Protein AF-A0A1A8UMU4-F1 (afdb_monomer_lite)

Organism: Nothobranchius furzeri (NCBI:txid105023)

InterPro domains:
  IPR001199 Cytochrome b5-like heme/steroid binding domain [PF00173] (12-40)
  IPR036400 Cytochrome b5-like heme/steroid binding domain superfamily [G3DSA:3.10.120.10] (1-50)
  IPR036400 Cytochrome b5-like heme/steroid binding domain superfamily [SSF55856] (5-49)
  IPR052320 Cytochrome b5 domain-containing [PTHR21281] (1-52)

Sequence (53 aa):
MDRTRTRTRYFTPSEVAAHNTTSDLWVSFLGKVFDLSPLVACFQGDPLLLPIP

Secondary structure (DSSP, 8-state):
-----PPPPP--HHHHHT-EETTEEEEEETTEEEE-HHHHHHTTT-GGGSPP-

Structure (mmCIF, N/CA/C/O backbone):
data_AF-A0A1A8UMU4-F1
#
_entry.id   AF-A0A1A8UMU4-F1
#
loop_
_atom_site.group_PDB
_atom_site.id
_atom_site.type_symbol
_atom_site.label_atom_id
_atom_site.label_alt_id
_atom_site.label_comp_id
_atom_site.label_asym_id
_atom_site.label_entity_id
_atom_site.label_seq_id
_atom_site.pdbx_PDB_ins_code
_atom_site.Cartn_x
_atom_site.Cartn_y
_atom_site.Cartn_z
_atom_site.occupancy
_atom_site.B_iso_or_equiv
_atom_site.auth_seq_id
_atom_site.auth_comp_id
_atom_site.auth_asym_id
_atom_site.auth_atom_id
_atom_site.pdbx_PDB_model_num
ATOM 1 N N . MET A 1 1 ? -9.817 30.839 -6.725 1.00 45.78 1 MET A N 1
ATOM 2 C CA . MET A 1 1 ? -9.248 29.476 -6.737 1.00 45.78 1 MET A CA 1
ATOM 3 C C . MET A 1 1 ? -10.221 28.547 -6.035 1.00 45.78 1 MET A C 1
ATOM 5 O O . MET A 1 1 ? -10.474 28.733 -4.850 1.00 45.78 1 MET A O 1
ATOM 9 N N . ASP A 1 2 ? -10.827 27.637 -6.791 1.00 46.25 2 ASP A N 1
ATOM 10 C CA . ASP A 1 2 ? -11.844 26.697 -6.319 1.00 46.25 2 ASP A CA 1
ATOM 11 C C . ASP A 1 2 ? -11.222 25.651 -5.378 1.00 46.25 2 ASP A C 1
ATOM 13 O O . ASP A 1 2 ? -10.276 24.954 -5.741 1.00 46.25 2 ASP A O 1
ATOM 17 N N . ARG A 1 3 ? -11.715 25.583 -4.138 1.00 60.31 3 ARG A N 1
ATOM 18 C CA . ARG A 1 3 ? -11.353 24.547 -3.164 1.00 60.31 3 ARG A CA 1
ATOM 19 C C . ARG A 1 3 ? -12.485 23.529 -3.178 1.00 60.31 3 ARG A C 1
ATOM 21 O O . ARG A 1 3 ? -13.329 23.543 -2.281 1.00 60.31 3 ARG A O 1
ATOM 28 N N . THR A 1 4 ? -12.512 22.642 -4.170 1.00 59.34 4 THR A N 1
ATOM 29 C CA . THR A 1 4 ? -13.398 21.475 -4.131 1.00 59.34 4 THR A CA 1
ATOM 30 C C . THR A 1 4 ? -13.007 20.629 -2.925 1.00 59.34 4 THR A C 1
ATOM 32 O O . THR A 1 4 ? -12.013 19.904 -2.940 1.00 59.34 4 THR A O 1
ATOM 35 N N . ARG A 1 5 ? -13.761 20.765 -1.833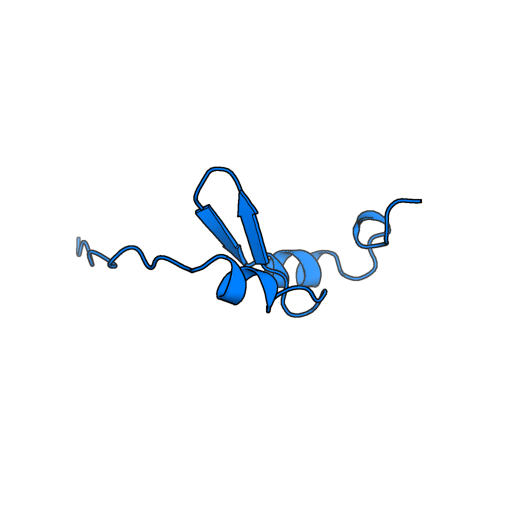 1.00 62.06 5 ARG A N 1
ATOM 36 C CA . ARG A 1 5 ? -13.636 19.946 -0.630 1.00 62.06 5 ARG A CA 1
ATOM 37 C C . ARG A 1 5 ? -14.043 18.520 -0.996 1.00 62.06 5 ARG A C 1
ATOM 39 O O . ARG A 1 5 ? -15.209 18.151 -0.873 1.00 62.06 5 ARG A O 1
ATOM 46 N N . THR A 1 6 ? -13.093 17.723 -1.470 1.00 68.56 6 THR A N 1
ATOM 47 C CA . THR A 1 6 ? -13.286 16.286 -1.630 1.00 68.56 6 THR A CA 1
ATOM 48 C C . THR A 1 6 ? -13.505 15.703 -0.239 1.00 68.56 6 THR A C 1
ATOM 50 O O . THR A 1 6 ? -12.702 15.887 0.677 1.00 68.56 6 THR A O 1
ATOM 53 N N . ARG A 1 7 ? -14.664 15.073 -0.025 1.00 78.12 7 ARG A N 1
ATOM 54 C CA . ARG A 1 7 ? -14.895 14.314 1.205 1.00 78.12 7 ARG A CA 1
ATOM 55 C C . ARG A 1 7 ? -13.840 13.216 1.273 1.00 78.12 7 ARG A C 1
ATOM 57 O O . ARG A 1 7 ? -13.704 12.447 0.325 1.00 78.12 7 ARG A O 1
ATOM 64 N N . THR A 1 8 ? -13.125 13.142 2.391 1.00 81.88 8 THR A N 1
ATOM 65 C CA . THR A 1 8 ? -12.228 12.023 2.671 1.00 81.88 8 THR A CA 1
ATOM 66 C C . THR A 1 8 ? -13.043 10.737 2.640 1.00 81.88 8 THR A C 1
ATOM 68 O O . THR A 1 8 ? -14.005 10.593 3.396 1.00 81.88 8 THR A O 1
ATOM 71 N N . ARG A 1 9 ? -12.690 9.828 1.732 1.00 89.44 9 ARG A N 1
ATOM 72 C CA . ARG A 1 9 ? -13.284 8.495 1.673 1.00 89.44 9 ARG A CA 1
ATOM 73 C C . ARG A 1 9 ? -12.562 7.605 2.681 1.00 89.44 9 ARG A C 1
ATOM 75 O O . ARG A 1 9 ? -11.335 7.611 2.734 1.00 89.44 9 ARG A O 1
ATOM 82 N N . TYR A 1 10 ? -13.333 6.884 3.483 1.00 93.94 10 TYR A N 1
ATOM 83 C CA . TYR A 1 10 ? -12.830 5.866 4.401 1.00 93.94 10 TYR A CA 1
ATOM 84 C C . TYR A 1 10 ? -13.077 4.488 3.795 1.00 93.94 10 TYR A C 1
ATOM 86 O O . TYR A 1 10 ? -14.037 4.314 3.044 1.00 93.94 10 TYR A O 1
ATOM 94 N N . PHE A 1 11 ? -12.211 3.540 4.134 1.00 96.12 11 PHE A N 1
ATOM 95 C CA . PHE A 1 11 ? -12.277 2.162 3.666 1.00 96.12 11 PHE A CA 1
ATOM 96 C C . PHE A 1 11 ? -12.223 1.228 4.867 1.00 96.12 11 PHE A C 1
ATOM 98 O O . PHE A 1 11 ? -11.518 1.487 5.846 1.00 96.12 11 PHE A O 1
ATOM 105 N N . THR A 1 12 ? -12.977 0.145 4.790 1.00 96.88 12 THR A N 1
ATOM 106 C CA . THR A 1 12 ? -12.917 -0.955 5.746 1.00 96.88 12 THR A CA 1
ATOM 107 C C . THR A 1 12 ? -11.691 -1.833 5.477 1.00 96.88 12 THR A C 1
ATOM 109 O O . THR A 1 12 ? -11.216 -1.900 4.340 1.00 96.88 12 THR A O 1
ATOM 112 N N . PRO A 1 13 ? -11.185 -2.566 6.485 1.00 96.81 13 PRO A N 1
ATOM 113 C CA . PRO A 1 13 ? -10.086 -3.506 6.274 1.00 96.81 13 PRO A CA 1
ATOM 114 C C . PRO A 1 13 ? -10.386 -4.560 5.200 1.00 96.81 13 PRO A C 1
ATOM 116 O O . PRO A 1 13 ? -9.503 -4.903 4.423 1.00 96.81 13 PRO A O 1
ATOM 119 N N . SER A 1 14 ? -11.631 -5.042 5.124 1.00 97.94 14 SER A N 1
ATOM 120 C CA . SER A 1 14 ? -12.059 -6.026 4.124 1.00 97.94 14 SER A CA 1
ATOM 121 C C . SER A 1 14 ? -12.053 -5.478 2.700 1.00 97.94 14 SER A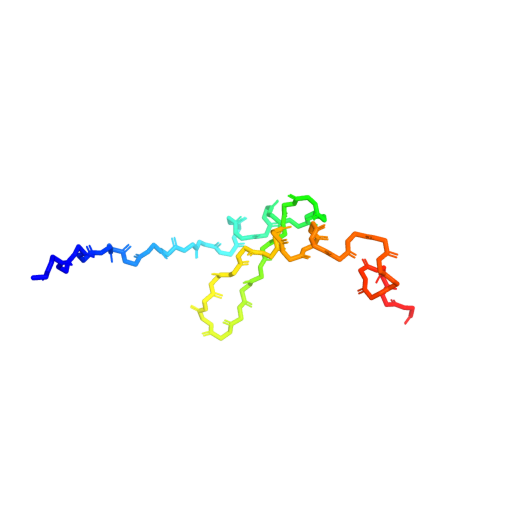 C 1
ATOM 123 O O . SER A 1 14 ? -11.690 -6.206 1.785 1.00 97.94 14 SER A O 1
ATOM 125 N N . GLU A 1 15 ? -12.427 -4.208 2.510 1.00 98.00 15 GLU A N 1
ATOM 126 C CA . GLU A 1 15 ? -12.336 -3.561 1.196 1.00 98.00 15 GLU A CA 1
ATOM 127 C C . GLU A 1 15 ? -10.876 -3.454 0.761 1.00 98.00 15 GLU A C 1
ATOM 129 O O . GLU A 1 15 ? -10.546 -3.872 -0.339 1.00 98.00 15 GLU A O 1
ATOM 134 N N . VAL A 1 16 ? -9.982 -2.980 1.636 1.00 97.75 16 VAL A N 1
ATOM 135 C CA . VAL A 1 16 ? -8.551 -2.854 1.305 1.00 97.75 16 VAL A CA 1
ATOM 136 C C . VAL A 1 16 ? -7.923 -4.222 1.019 1.00 97.75 16 VAL A C 1
ATOM 138 O O . VAL A 1 16 ? -7.171 -4.357 0.061 1.00 97.75 16 VAL A O 1
ATOM 141 N N . ALA A 1 17 ? -8.258 -5.249 1.804 1.00 97.31 17 ALA A N 1
ATOM 142 C CA . ALA A 1 17 ? -7.707 -6.596 1.648 1.00 97.31 17 ALA A CA 1
ATOM 143 C C . ALA A 1 17 ? -8.109 -7.295 0.336 1.00 97.31 17 ALA A C 1
ATOM 145 O O . ALA A 1 17 ? -7.435 -8.245 -0.064 1.00 97.31 17 ALA A O 1
ATOM 146 N N . ALA A 1 18 ? -9.181 -6.848 -0.328 1.00 98.31 18 ALA A N 1
ATOM 147 C CA . ALA A 1 18 ? -9.576 -7.366 -1.637 1.00 98.31 18 ALA A CA 1
ATOM 148 C C . ALA A 1 18 ? -8.609 -6.949 -2.765 1.00 98.31 18 ALA A C 1
ATOM 150 O O . ALA A 1 18 ? -8.523 -7.647 -3.772 1.00 98.31 18 ALA A O 1
ATOM 151 N N . HIS A 1 19 ? -7.857 -5.861 -2.580 1.00 97.62 19 HIS A N 1
ATOM 152 C CA . HIS A 1 19 ? -6.906 -5.314 -3.551 1.00 97.62 19 HIS A CA 1
ATOM 153 C C . HIS A 1 19 ? -5.478 -5.788 -3.231 1.00 97.62 19 HIS A C 1
ATOM 155 O O . HIS A 1 19 ? -4.650 -5.042 -2.702 1.00 97.62 19 HIS A O 1
ATOM 161 N N . ASN A 1 20 ? -5.205 -7.070 -3.481 1.00 95.69 20 ASN A N 1
ATOM 162 C CA . ASN A 1 20 ? -3.976 -7.753 -3.058 1.00 95.69 20 ASN A CA 1
ATOM 163 C C . ASN A 1 20 ? -3.179 -8.391 -4.211 1.00 95.69 20 ASN A C 1
ATOM 165 O O . ASN A 1 20 ? -2.403 -9.323 -3.990 1.00 95.69 20 ASN A O 1
ATOM 169 N N . THR A 1 21 ? -3.362 -7.903 -5.439 1.00 93.75 21 THR A N 1
ATOM 170 C CA . THR A 1 21 ? -2.672 -8.421 -6.632 1.00 93.75 21 THR A CA 1
ATOM 171 C C . THR A 1 21 ? -1.724 -7.374 -7.204 1.00 93.75 21 THR A C 1
ATOM 173 O O . THR A 1 21 ? -1.897 -6.189 -6.965 1.00 93.75 21 THR A O 1
ATOM 176 N N . THR A 1 22 ? -0.732 -7.767 -8.003 1.00 90.94 22 THR A N 1
ATOM 177 C CA . THR A 1 22 ? 0.207 -6.805 -8.616 1.00 90.94 22 THR A CA 1
ATOM 178 C C . THR A 1 22 ? -0.475 -5.806 -9.555 1.00 90.94 22 THR A C 1
ATOM 180 O O . THR A 1 22 ? -0.011 -4.678 -9.689 1.00 90.94 22 THR A O 1
ATOM 183 N N . SER A 1 23 ? -1.584 -6.190 -10.187 1.00 91.88 23 SER A N 1
ATOM 184 C CA . SER A 1 23 ? -2.390 -5.308 -11.041 1.00 91.88 23 SER A CA 1
ATOM 185 C C . SER A 1 23 ? -3.372 -4.415 -10.277 1.00 91.88 23 SER A C 1
ATOM 187 O O . SER A 1 23 ? -3.898 -3.475 -10.863 1.00 91.88 23 SER A O 1
ATOM 189 N N . ASP A 1 24 ? -3.646 -4.734 -9.012 1.00 96.62 24 ASP A N 1
ATOM 190 C CA . ASP A 1 24 ? -4.621 -4.056 -8.156 1.00 96.62 24 ASP A CA 1
ATOM 191 C C . ASP A 1 24 ? -4.157 -4.180 -6.698 1.00 96.62 24 ASP A C 1
ATOM 193 O O . ASP A 1 24 ? -4.535 -5.119 -5.985 1.00 96.62 24 ASP A O 1
ATOM 197 N N . LEU A 1 25 ? -3.227 -3.297 -6.315 1.00 96.19 25 LEU A N 1
ATOM 198 C CA . LEU A 1 25 ? -2.450 -3.390 -5.078 1.00 96.19 25 LEU A CA 1
ATOM 199 C C . LEU A 1 25 ? -2.732 -2.205 -4.168 1.00 96.19 25 LEU A C 1
ATOM 201 O O . LEU A 1 25 ? -2.260 -1.094 -4.428 1.00 96.19 25 LEU A O 1
ATOM 205 N N . TRP A 1 26 ? -3.443 -2.437 -3.068 1.00 97.88 26 TRP A N 1
ATOM 206 C CA . TRP A 1 26 ? -3.666 -1.413 -2.054 1.00 97.88 26 TRP A CA 1
ATOM 207 C C . TRP A 1 26 ? -2.942 -1.733 -0.754 1.00 97.88 26 TRP A C 1
ATOM 20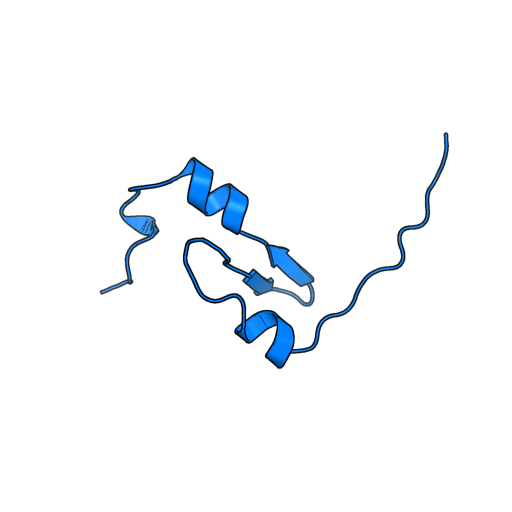9 O O . TRP A 1 26 ? -2.841 -2.880 -0.322 1.00 97.88 26 TRP A O 1
ATOM 219 N N . VAL A 1 27 ? -2.465 -0.682 -0.089 1.00 97.3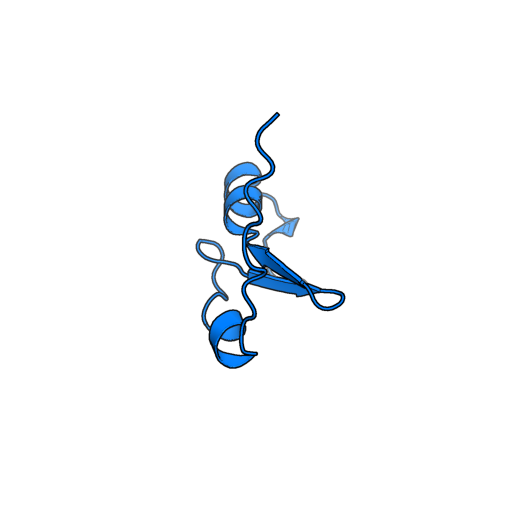1 27 VAL A N 1
ATOM 220 C CA . VAL A 1 27 ? -1.802 -0.785 1.213 1.00 97.31 27 VAL A CA 1
ATOM 221 C C . VAL A 1 27 ? -2.386 0.241 2.171 1.00 97.31 27 VAL A C 1
ATOM 223 O O . VAL A 1 27 ? -2.474 1.430 1.861 1.00 97.31 27 VAL A O 1
ATOM 226 N N . SER A 1 28 ? -2.746 -0.208 3.374 1.00 97.12 28 SER A N 1
ATOM 227 C CA . SER A 1 28 ? -3.034 0.687 4.492 1.00 97.12 28 SER A CA 1
ATOM 228 C C . SER A 1 28 ? -1.754 0.978 5.278 1.00 97.12 28 SER A C 1
ATOM 230 O O . SER A 1 28 ? -1.190 0.074 5.893 1.00 97.12 28 SER A O 1
ATOM 232 N N . PHE A 1 29 ? -1.312 2.234 5.308 1.00 96.50 29 PHE A N 1
ATOM 233 C CA . PHE A 1 29 ? -0.129 2.661 6.055 1.00 96.50 29 PHE A CA 1
ATOM 234 C C . PHE A 1 29 ? -0.405 3.980 6.782 1.00 96.50 29 PHE A C 1
ATOM 236 O O . PHE A 1 29 ? -0.891 4.941 6.186 1.00 96.50 29 PHE A O 1
ATOM 243 N N . LEU A 1 30 ? -0.128 4.017 8.092 1.00 95.56 30 LEU A N 1
ATOM 244 C CA . LEU A 1 30 ? -0.330 5.191 8.960 1.00 95.56 30 LEU A CA 1
ATOM 245 C C . LEU A 1 30 ? -1.736 5.819 8.846 1.00 95.56 30 LEU A C 1
ATOM 247 O O . LEU A 1 30 ? -1.892 7.037 8.761 1.00 95.56 30 LEU A O 1
ATOM 251 N N . GLY A 1 31 ? -2.772 4.974 8.822 1.00 92.50 31 GLY A N 1
ATOM 252 C CA . GLY A 1 31 ? -4.173 5.410 8.774 1.00 92.50 31 GLY A CA 1
ATOM 253 C C . GLY A 1 31 ? -4.645 5.928 7.411 1.00 92.50 31 GLY A C 1
ATOM 254 O O . GLY A 1 31 ? -5.728 6.504 7.325 1.00 92.50 31 GLY A O 1
ATOM 255 N N . LYS A 1 32 ? -3.857 5.737 6.347 1.00 94.25 32 LYS A N 1
ATOM 256 C CA . LYS A 1 32 ? -4.222 6.074 4.966 1.00 94.25 32 LYS A CA 1
ATOM 257 C C . LYS A 1 32 ? -4.185 4.835 4.087 1.00 94.25 32 LYS A C 1
ATOM 259 O O . LYS A 1 32 ? -3.407 3.923 4.345 1.00 94.25 32 LYS A O 1
ATOM 264 N N . VAL A 1 33 ? -5.010 4.835 3.046 1.00 96.88 33 VAL A N 1
ATOM 265 C CA . VAL A 1 33 ? -5.021 3.802 2.007 1.00 96.88 33 VAL A CA 1
ATOM 266 C C . VAL A 1 33 ? -4.348 4.368 0.766 1.00 96.88 33 VAL A C 1
ATOM 268 O O . VAL A 1 33 ? -4.672 5.480 0.343 1.00 96.88 33 VAL A O 1
ATOM 271 N N . PHE A 1 34 ? -3.407 3.612 0.215 1.00 97.00 34 PHE A N 1
ATOM 272 C CA . PHE A 1 34 ? -2.674 3.949 -0.996 1.00 97.00 34 PHE A CA 1
ATOM 273 C C . PHE A 1 34 ? -2.947 2.893 -2.056 1.00 97.00 34 PHE A C 1
ATOM 275 O O . PHE A 1 34 ? -2.758 1.709 -1.788 1.00 97.00 34 PHE A O 1
ATOM 282 N N . ASP A 1 35 ? -3.348 3.337 -3.242 1.00 97.38 35 ASP A N 1
ATOM 283 C CA . ASP A 1 35 ? -3.337 2.517 -4.450 1.00 97.38 35 ASP A CA 1
ATOM 284 C C . ASP A 1 35 ? -1.934 2.590 -5.064 1.00 97.38 35 ASP A C 1
ATOM 286 O O . ASP A 1 35 ? -1.477 3.657 -5.486 1.00 97.38 35 ASP A O 1
ATOM 290 N N . LEU A 1 36 ? -1.226 1.463 -5.047 1.00 96.88 36 LEU A N 1
ATOM 291 C CA . LEU A 1 36 ? 0.134 1.326 -5.559 1.00 96.88 36 LEU A CA 1
ATOM 292 C C . LEU A 1 36 ? 0.169 0.719 -6.964 1.00 96.88 36 LEU A C 1
ATOM 294 O O . LEU A 1 36 ? 1.252 0.602 -7.533 1.00 96.88 36 LEU A O 1
ATOM 298 N N . SER A 1 37 ? -0.974 0.381 -7.561 1.00 97.06 37 SER A N 1
ATOM 299 C CA . SER A 1 37 ? -1.044 -0.201 -8.910 1.00 97.06 37 SER A CA 1
ATOM 300 C C . SER A 1 37 ? -0.311 0.647 -9.968 1.00 97.06 37 SER A C 1
ATOM 302 O O . SER A 1 37 ? 0.444 0.080 -10.763 1.00 97.06 37 SER A O 1
ATOM 304 N N . PRO A 1 38 ? -0.396 1.999 -9.956 1.00 96.81 38 PRO A N 1
ATOM 305 C CA . PRO A 1 38 ? 0.393 2.831 -10.868 1.00 96.81 38 PRO A CA 1
ATOM 306 C C . PRO A 1 38 ? 1.905 2.711 -10.646 1.00 96.81 38 PRO A C 1
ATOM 308 O O . PRO A 1 38 ? 2.677 2.776 -11.598 1.00 96.81 38 PRO A O 1
ATOM 311 N N . LEU A 1 39 ? 2.338 2.524 -9.397 1.00 95.88 39 LEU A N 1
ATOM 312 C CA . LEU A 1 39 ? 3.748 2.334 -9.072 1.00 95.88 39 LEU A CA 1
ATOM 313 C C . LEU A 1 39 ? 4.238 0.980 -9.596 1.00 95.88 39 LEU A C 1
ATOM 315 O O . LEU A 1 39 ? 5.280 0.923 -10.237 1.00 95.88 39 LEU A O 1
ATOM 319 N N . VAL A 1 40 ? 3.463 -0.088 -9.391 1.00 95.94 40 VAL A N 1
ATOM 320 C CA . VAL A 1 40 ? 3.791 -1.424 -9.913 1.00 95.94 40 VAL A CA 1
ATOM 321 C C . VAL A 1 40 ? 3.928 -1.399 -11.438 1.00 95.94 40 VAL A C 1
ATOM 323 O O . VAL A 1 40 ? 4.883 -1.957 -11.973 1.00 95.94 40 VAL A O 1
ATOM 326 N N . ALA A 1 41 ? 3.031 -0.697 -12.137 1.00 95.62 41 ALA A N 1
ATOM 327 C CA . ALA A 1 41 ? 3.108 -0.531 -13.587 1.00 95.62 41 ALA A CA 1
ATOM 328 C C . ALA A 1 41 ? 4.400 0.177 -14.043 1.00 95.62 41 ALA A C 1
ATOM 330 O O . ALA A 1 41 ? 5.001 -0.231 -15.034 1.00 95.62 41 ALA A O 1
ATOM 331 N N . CYS A 1 42 ? 4.863 1.199 -13.314 1.00 96.88 42 CYS A N 1
ATOM 332 C CA . CYS A 1 42 ? 6.111 1.902 -13.631 1.00 96.88 42 CYS A CA 1
ATOM 333 C C . CYS A 1 42 ? 7.372 1.041 -13.447 1.00 96.88 42 CYS A C 1
ATOM 335 O O . CYS A 1 42 ? 8.371 1.291 -14.117 1.00 96.88 42 CYS A O 1
ATOM 337 N N . PHE A 1 43 ? 7.337 0.055 -12.548 1.00 95.56 43 PHE A N 1
ATOM 338 C CA . PHE A 1 43 ? 8.485 -0.785 -12.184 1.00 95.56 43 PHE A CA 1
ATOM 339 C C . PHE A 1 43 ? 8.297 -2.253 -12.589 1.00 95.56 43 PHE A C 1
ATOM 341 O O . PHE A 1 43 ? 8.871 -3.156 -11.985 1.00 95.56 43 PHE A O 1
ATOM 348 N N . GLN A 1 44 ? 7.478 -2.520 -13.606 1.00 93.94 44 GLN A N 1
ATOM 349 C CA . GLN A 1 44 ? 7.170 -3.884 -14.021 1.00 93.94 44 GLN A CA 1
ATOM 350 C C . GLN A 1 44 ? 8.449 -4.676 -14.361 1.00 93.94 44 GLN A C 1
ATOM 352 O O . GLN A 1 44 ? 9.274 -4.240 -15.1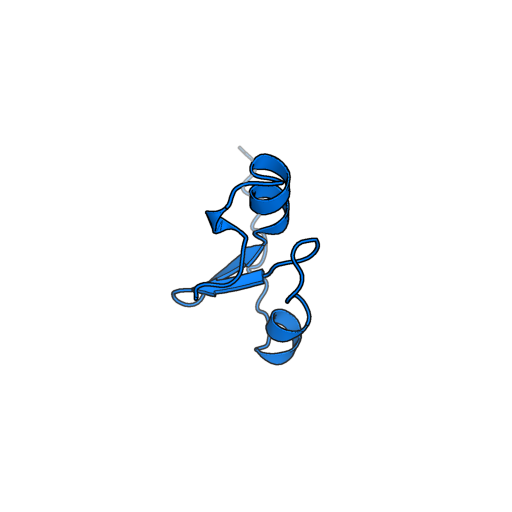61 1.00 93.94 44 GLN A O 1
ATOM 357 N N . GLY A 1 45 ? 8.591 -5.865 -13.768 1.00 90.25 45 GLY A N 1
ATOM 358 C CA . GLY A 1 45 ? 9.765 -6.728 -13.945 1.00 90.25 45 GLY A CA 1
ATOM 359 C C . GLY A 1 45 ? 10.926 -6.442 -12.987 1.00 90.25 45 GLY A C 1
ATOM 360 O O . GLY A 1 45 ? 11.917 -7.169 -13.027 1.00 90.25 45 GLY A O 1
ATOM 361 N N . ASP A 1 46 ? 10.810 -5.438 -12.112 1.00 94.62 46 ASP A N 1
ATOM 362 C CA . ASP A 1 46 ? 11.800 -5.184 -11.067 1.00 94.62 46 ASP A CA 1
ATOM 363 C C . ASP A 1 46 ? 11.825 -6.343 -10.043 1.00 94.62 46 ASP A C 1
ATOM 365 O O . ASP A 1 46 ? 10.762 -6.748 -9.552 1.00 94.62 46 ASP A O 1
ATOM 369 N N . PRO A 1 47 ? 13.007 -6.884 -9.685 1.00 93.44 47 PRO A N 1
ATOM 370 C CA . PRO A 1 47 ? 13.139 -7.937 -8.679 1.00 93.44 47 PRO A CA 1
ATOM 371 C C . PRO A 1 47 ? 12.504 -7.607 -7.323 1.00 93.44 47 PRO A C 1
ATOM 373 O O . PRO A 1 47 ? 12.101 -8.521 -6.610 1.00 93.44 47 PRO A O 1
ATOM 376 N N . LEU A 1 48 ? 12.387 -6.325 -6.962 1.00 91.81 48 LEU A N 1
ATOM 377 C CA . LEU A 1 48 ? 11.769 -5.888 -5.707 1.00 91.81 48 LEU A CA 1
ATOM 378 C C . LEU A 1 48 ? 10.245 -6.077 -5.673 1.00 91.81 48 LEU A C 1
ATOM 380 O O . LEU A 1 48 ? 9.647 -5.977 -4.605 1.00 91.81 48 LEU A O 1
ATOM 384 N N . LEU A 1 49 ? 9.612 -6.357 -6.815 1.00 91.31 49 LEU A N 1
ATOM 385 C CA . LEU A 1 49 ? 8.197 -6.735 -6.885 1.00 91.31 49 LEU A CA 1
ATOM 386 C C . LEU A 1 49 ? 7.969 -8.240 -6.685 1.00 91.31 49 LEU A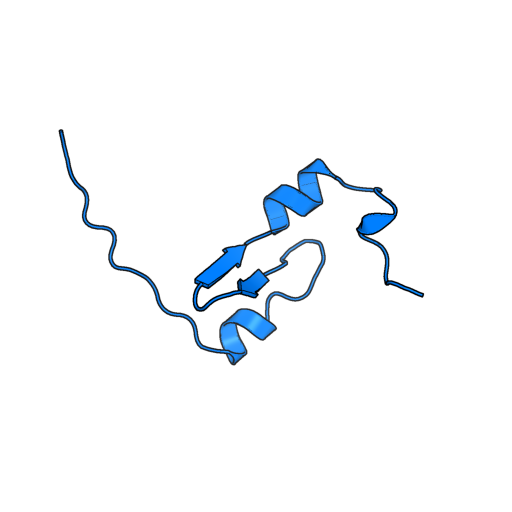 C 1
ATOM 388 O O . LEU A 1 49 ? 6.820 -8.686 -6.645 1.00 91.31 49 LEU A O 1
ATOM 392 N N . LEU A 1 50 ? 9.038 -9.033 -6.586 1.00 89.81 50 LEU A N 1
ATOM 393 C CA . LEU A 1 50 ? 8.953 -10.462 -6.305 1.00 89.81 50 LEU A CA 1
ATOM 394 C C . LEU A 1 50 ? 8.787 -10.712 -4.796 1.00 89.81 50 LEU A C 1
ATOM 396 O O . LEU A 1 50 ? 9.169 -9.869 -3.981 1.00 89.81 50 LEU A O 1
ATOM 400 N N . PRO A 1 51 ? 8.240 -11.876 -4.397 1.00 87.81 51 PRO A N 1
ATOM 401 C CA . PRO A 1 51 ? 8.194 -12.265 -2.995 1.00 87.81 51 PRO A CA 1
ATOM 402 C C . PRO A 1 51 ? 9.581 -12.218 -2.349 1.00 87.81 51 PRO A C 1
ATOM 404 O O . PRO A 1 51 ? 10.566 -12.665 -2.939 1.00 87.81 51 PRO A O 1
ATOM 407 N N . ILE A 1 52 ? 9.638 -11.700 -1.122 1.00 86.56 52 ILE A N 1
ATOM 408 C CA . ILE A 1 52 ? 10.861 -11.720 -0.320 1.00 86.56 52 ILE A CA 1
ATOM 409 C C . ILE A 1 52 ? 11.139 -13.185 0.077 1.00 86.56 52 ILE A C 1
ATOM 411 O O . ILE A 1 52 ? 10.213 -13.834 0.575 1.00 86.56 52 ILE A O 1
ATOM 415 N N . PRO A 1 53 ? 12.351 -13.715 -0.174 1.00 78.19 53 PRO A N 1
ATOM 416 C CA . PRO A 1 53 ? 12.739 -15.069 0.221 1.00 78.19 53 PRO A CA 1
ATOM 417 C C . PRO A 1 53 ? 12.904 -15.238 1.737 1.00 78.19 53 PRO A C 1
ATOM 419 O O . PRO A 1 53 ? 13.173 -14.233 2.437 1.00 78.19 53 PRO A O 1
#

Foldseek 3Di:
DDDPPDPDDDDDPVRQVVQVDLCRHWDDDPNDIDTCNVVSVVQPPPPVPDDDD

Radius of gyration: 14.3 Å; chains: 1; bounding box: 28×44×23 Å

pLDDT: mean 89.78, std 12.84, range [45.78, 98.31]